Protein AF-A0A1Q5T4Q6-F1 (afdb_monomer_lite)

Radius of gyration: 16.24 Å; chains: 1; bounding box: 49×39×36 Å

Structure (mmCIF, N/CA/C/O backbone):
data_AF-A0A1Q5T4Q6-F1
#
_entry.id   AF-A0A1Q5T4Q6-F1
#
loop_
_atom_site.group_PDB
_atom_site.id
_atom_site.type_symbol
_atom_site.label_atom_id
_atom_site.label_alt_id
_atom_site.label_comp_id
_atom_site.label_asym_id
_atom_site.label_entity_id
_atom_site.label_seq_id
_atom_site.pdbx_PDB_ins_code
_atom_site.Cartn_x
_atom_site.Cartn_y
_atom_site.Cartn_z
_atom_site.occupancy
_atom_site.B_iso_or_equiv
_atom_site.auth_seq_id
_atom_site.auth_comp_id
_atom_site.auth_asym_id
_atom_site.auth_atom_id
_atom_site.pdbx_PDB_model_num
ATOM 1 N N . MET A 1 1 ? -2.192 -15.542 1.633 1.00 81.06 1 MET A N 1
ATOM 2 C CA . MET A 1 1 ? -1.669 -14.663 2.701 1.00 81.06 1 MET A CA 1
ATOM 3 C C . MET A 1 1 ? -2.466 -14.771 4.000 1.00 81.06 1 MET A C 1
ATOM 5 O O . MET A 1 1 ? -1.822 -14.948 5.018 1.00 81.06 1 MET A O 1
ATOM 9 N N . GLY A 1 2 ? -3.811 -14.760 3.998 1.00 81.00 2 GLY A N 1
ATOM 10 C CA . GLY A 1 2 ? -4.623 -14.821 5.236 1.00 81.00 2 GLY A CA 1
ATOM 11 C C . GLY A 1 2 ? -4.248 -15.931 6.233 1.00 81.00 2 GLY A C 1
ATOM 12 O O . GLY A 1 2 ? -3.962 -15.632 7.384 1.00 81.00 2 GLY A O 1
ATOM 13 N N . HIS A 1 3 ? -4.112 -17.184 5.782 1.00 87.56 3 HIS A N 1
ATOM 14 C CA . HIS A 1 3 ? -3.675 -18.288 6.657 1.00 87.56 3 HIS A CA 1
ATOM 15 C C . HIS A 1 3 ? -2.265 -18.115 7.244 1.00 87.56 3 HIS A C 1
ATOM 17 O O . HIS A 1 3 ? -1.972 -18.661 8.299 1.00 87.56 3 HIS A O 1
ATOM 23 N N . ILE A 1 4 ? -1.377 -17.372 6.571 1.00 90.12 4 ILE A N 1
ATOM 24 C CA . ILE A 1 4 ? -0.031 -17.099 7.096 1.00 90.12 4 ILE A CA 1
ATOM 25 C C . ILE A 1 4 ? -0.131 -16.118 8.264 1.00 90.12 4 ILE A C 1
ATOM 27 O O . ILE A 1 4 ? 0.548 -16.312 9.262 1.00 90.12 4 ILE A O 1
ATOM 31 N N . PHE A 1 5 ? -0.985 -15.095 8.166 1.00 93.69 5 PHE A N 1
ATOM 32 C CA . PHE A 1 5 ? -1.202 -14.150 9.264 1.00 93.69 5 PHE A CA 1
ATOM 33 C C . PHE A 1 5 ? -1.789 -14.858 10.484 1.00 93.69 5 PHE A C 1
ATOM 35 O O . PHE A 1 5 ? -1.249 -14.721 11.575 1.00 93.69 5 PHE A O 1
ATOM 42 N N . GLU A 1 6 ? -2.798 -15.704 10.275 1.00 91.44 6 GLU A N 1
ATOM 43 C CA . GLU A 1 6 ? -3.385 -16.541 11.326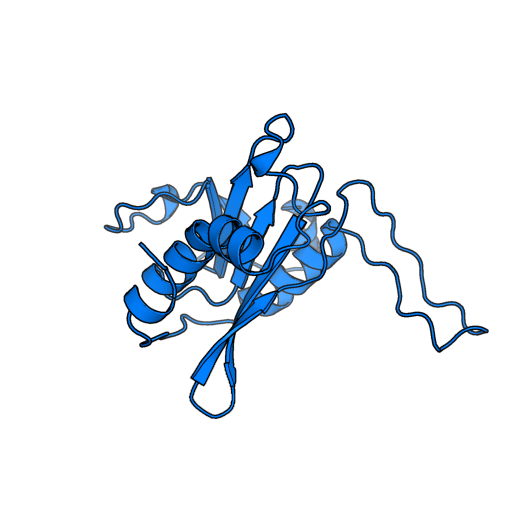 1.00 91.44 6 GLU A CA 1
ATOM 44 C C . GLU A 1 6 ? -2.338 -17.454 11.986 1.00 91.44 6 GLU A C 1
ATOM 46 O O . GLU A 1 6 ? -2.200 -17.456 13.206 1.00 91.44 6 GLU A O 1
ATOM 51 N N . ALA A 1 7 ? -1.526 -18.160 11.191 1.00 93.88 7 ALA A N 1
ATOM 52 C CA . ALA A 1 7 ? -0.466 -19.029 11.704 1.00 93.88 7 ALA A CA 1
ATOM 53 C C . ALA A 1 7 ? 0.653 -18.276 12.448 1.00 93.88 7 ALA A C 1
ATOM 55 O O . ALA A 1 7 ? 1.397 -18.885 13.213 1.00 93.88 7 ALA A O 1
ATOM 56 N N . GLN A 1 8 ? 0.809 -16.974 12.198 1.00 95.00 8 GLN A N 1
ATOM 57 C CA . GLN A 1 8 ? 1.762 -16.095 12.882 1.00 95.00 8 GLN A CA 1
ATOM 58 C C . GLN A 1 8 ? 1.097 -15.261 13.990 1.00 95.00 8 GLN A C 1
ATOM 60 O O . GLN A 1 8 ? 1.739 -14.372 14.544 1.00 95.00 8 GLN A O 1
ATOM 65 N N . SER A 1 9 ? -0.172 -15.534 14.318 1.00 95.44 9 SER A N 1
ATOM 66 C CA . SER A 1 9 ? -0.956 -14.788 15.311 1.00 95.44 9 SER A CA 1
ATOM 67 C C . SER A 1 9 ? -1.037 -13.279 15.031 1.00 95.44 9 SER A C 1
ATOM 69 O O . SER A 1 9 ? -1.112 -12.468 15.953 1.00 95.44 9 SER A O 1
ATOM 71 N N . ILE A 1 10 ? -1.026 -12.892 13.754 1.00 97.06 10 ILE A N 1
ATOM 72 C CA . ILE A 1 10 ? -1.216 -11.512 13.307 1.00 97.06 10 ILE A CA 1
ATOM 73 C C . ILE A 1 10 ? -2.708 -11.309 13.032 1.00 97.06 10 ILE A C 1
ATOM 75 O O . ILE A 1 10 ? -3.245 -11.864 12.073 1.00 97.06 10 ILE A O 1
ATOM 79 N N . ASP A 1 11 ? -3.374 -10.493 13.855 1.00 96.94 11 ASP A N 1
ATOM 80 C CA . ASP A 1 11 ? -4.793 -10.142 13.694 1.00 96.94 11 ASP A CA 1
ATOM 81 C C . ASP A 1 11 ? -5.001 -9.145 12.544 1.00 96.94 11 ASP A C 1
ATOM 83 O O . ASP A 1 11 ? -5.308 -7.971 12.748 1.00 96.94 11 ASP A O 1
ATOM 87 N N . LEU A 1 12 ? -4.788 -9.614 11.315 1.00 97.19 12 LEU A N 1
ATOM 88 C CA . LEU A 1 12 ? -5.063 -8.885 10.084 1.00 97.19 12 LEU A CA 1
ATOM 89 C C . LEU A 1 12 ? -5.690 -9.807 9.047 1.00 97.19 12 LEU A C 1
ATOM 91 O O . LEU A 1 12 ? -5.319 -10.970 8.892 1.00 97.19 12 LEU A O 1
ATOM 95 N N . ARG A 1 13 ? -6.611 -9.253 8.265 1.00 96.50 13 ARG A N 1
ATOM 96 C CA . ARG A 1 13 ? -7.237 -9.930 7.128 1.00 96.50 13 ARG A CA 1
ATOM 97 C C . ARG A 1 13 ? -7.402 -8.968 5.968 1.00 96.50 13 ARG A C 1
ATOM 99 O O . ARG A 1 13 ? -7.707 -7.794 6.173 1.00 96.50 13 ARG A O 1
ATOM 106 N N . PHE A 1 14 ? -7.241 -9.503 4.763 1.00 96.25 14 PHE A N 1
ATOM 107 C CA . PHE A 1 14 ? -7.619 -8.806 3.542 1.00 96.25 14 PHE A CA 1
ATOM 108 C C . PHE A 1 14 ? -9.141 -8.643 3.500 1.00 96.25 14 PHE A C 1
ATOM 110 O O . PHE A 1 14 ? -9.874 -9.567 3.863 1.00 96.25 14 PHE A O 1
ATOM 117 N N . ALA A 1 15 ? -9.611 -7.475 3.080 1.00 96.31 15 ALA A N 1
ATOM 118 C CA . ALA A 1 15 ? -11.026 -7.169 2.941 1.00 96.31 15 ALA A CA 1
ATOM 119 C C . ALA A 1 15 ? -11.260 -6.134 1.833 1.00 96.31 15 ALA A C 1
ATOM 121 O O . ALA A 1 15 ? -10.345 -5.407 1.448 1.00 96.31 15 ALA A O 1
ATOM 122 N N . ASP A 1 16 ? -12.504 -6.062 1.364 1.00 95.75 16 ASP A N 1
ATOM 123 C CA . ASP A 1 16 ? -13.009 -4.935 0.578 1.00 95.75 16 ASP A CA 1
ATOM 124 C C . ASP A 1 16 ? -13.150 -3.695 1.477 1.00 95.75 16 ASP A C 1
ATOM 126 O O . ASP A 1 16 ? -13.527 -3.811 2.651 1.00 95.75 16 ASP A O 1
ATOM 130 N N . PHE A 1 17 ? -12.864 -2.507 0.938 1.00 96.12 17 PHE A N 1
ATOM 131 C CA . PHE A 1 17 ? -12.940 -1.255 1.692 1.00 96.12 17 PHE A CA 1
ATOM 132 C C . PHE A 1 17 ? -14.335 -0.980 2.278 1.00 96.12 17 PHE A C 1
ATOM 134 O O . PHE A 1 17 ? -14.453 -0.478 3.400 1.00 96.12 17 PHE A O 1
ATOM 141 N N . LYS A 1 18 ? -15.410 -1.373 1.583 1.00 93.25 18 LYS A N 1
ATOM 142 C CA . LYS A 1 18 ? -16.801 -1.154 2.018 1.00 93.25 18 LYS A CA 1
ATOM 143 C C . LYS A 1 18 ? -17.127 -1.870 3.326 1.00 93.25 18 LYS A C 1
ATOM 145 O O . LYS A 1 18 ? -18.035 -1.449 4.040 1.00 93.25 18 LYS A O 1
ATOM 150 N N . CYS A 1 19 ? -16.353 -2.889 3.702 1.00 93.12 19 CYS A N 1
ATOM 151 C CA . CYS A 1 19 ? -16.479 -3.562 4.994 1.00 93.12 19 CYS A CA 1
ATOM 152 C C . CYS A 1 19 ? -16.156 -2.659 6.198 1.00 93.12 19 CYS A C 1
ATOM 154 O O . CYS A 1 19 ? -16.440 -3.061 7.327 1.00 93.12 19 CYS A O 1
ATOM 156 N N . LEU A 1 20 ? -15.544 -1.485 5.993 1.00 93.25 20 LEU A N 1
ATOM 157 C CA . LEU A 1 20 ? -15.267 -0.529 7.068 1.00 93.25 20 LEU A CA 1
ATOM 158 C C . LEU A 1 20 ? -16.476 0.341 7.433 1.00 93.25 20 LEU A C 1
ATOM 160 O O . LEU A 1 20 ? -16.492 0.888 8.530 1.00 93.25 20 LEU A O 1
ATOM 164 N N . GLY A 1 21 ? -17.470 0.486 6.547 1.00 90.44 21 GLY A N 1
ATOM 165 C CA . GLY A 1 21 ? -18.586 1.420 6.759 1.00 90.44 21 GLY A CA 1
A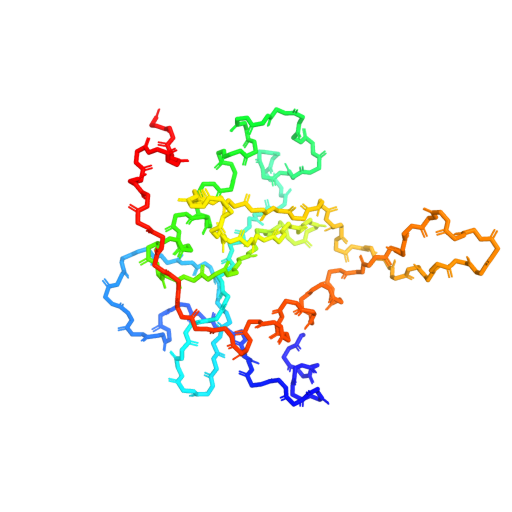TOM 166 C C . GLY A 1 21 ? -18.150 2.892 6.817 1.00 90.44 21 GLY A C 1
ATOM 167 O O . GLY A 1 21 ? -18.824 3.711 7.437 1.00 90.44 21 GLY A O 1
ATOM 168 N N . SER A 1 22 ? -17.002 3.220 6.214 1.00 91.50 22 SER A N 1
ATOM 169 C CA . SER A 1 22 ? -16.453 4.577 6.188 1.00 91.50 22 SER A CA 1
ATOM 170 C C . SER A 1 22 ? -17.313 5.510 5.321 1.00 91.50 22 SER A C 1
ATOM 172 O O . SER A 1 22 ? -17.755 5.088 4.252 1.00 91.50 22 SER A O 1
ATOM 174 N N . PRO A 1 23 ? -17.516 6.784 5.718 1.00 90.94 23 PRO A N 1
ATOM 175 C CA . PRO A 1 23 ? -18.166 7.791 4.876 1.00 90.94 23 PRO A CA 1
ATOM 176 C C . PRO A 1 23 ? -17.249 8.330 3.761 1.00 90.94 23 PRO A C 1
ATOM 178 O O . PRO A 1 23 ? -17.681 9.157 2.959 1.00 90.94 23 PRO A O 1
ATOM 181 N N . TYR A 1 24 ? -15.979 7.912 3.724 1.00 93.12 24 TYR A N 1
ATOM 182 C CA . TYR A 1 24 ? -15.039 8.283 2.670 1.00 93.12 24 TYR A CA 1
ATOM 183 C C . TYR A 1 24 ? -15.508 7.761 1.305 1.00 93.12 24 TYR A C 1
ATOM 185 O O . TYR A 1 24 ? -15.906 6.605 1.177 1.00 93.12 24 TYR A O 1
ATOM 193 N N . THR A 1 25 ? -15.456 8.616 0.284 1.00 91.50 25 THR A N 1
ATOM 194 C CA . THR A 1 25 ? -15.999 8.323 -1.051 1.00 91.50 25 THR A CA 1
ATOM 195 C C . THR A 1 25 ? -15.025 7.591 -1.969 1.00 91.50 25 THR A C 1
ATOM 197 O O . THR A 1 25 ? -15.463 6.952 -2.924 1.00 91.50 25 THR A O 1
ATOM 200 N N . GLY A 1 26 ? -13.718 7.677 -1.704 1.00 91.62 26 GLY A N 1
ATOM 201 C CA . GLY A 1 26 ? -12.726 6.881 -2.420 1.00 91.62 26 GLY A CA 1
ATOM 202 C C . GLY A 1 26 ? -12.829 5.408 -2.030 1.00 91.62 26 GLY A C 1
ATOM 203 O O . GLY A 1 26 ? -13.176 5.081 -0.896 1.00 91.62 26 GLY A O 1
ATOM 204 N N . VAL A 1 27 ? -12.528 4.516 -2.971 1.0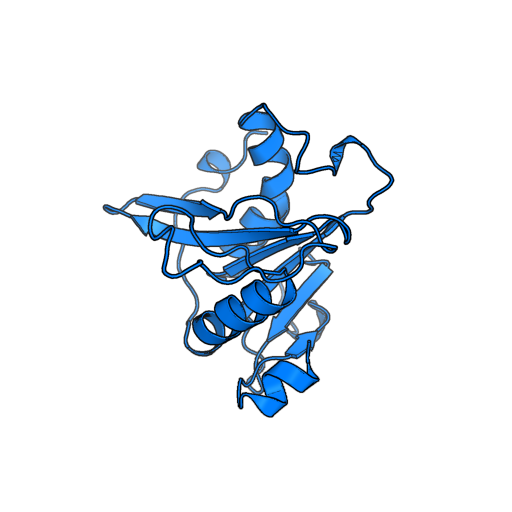0 94.12 27 VAL A N 1
ATOM 205 C CA . VAL A 1 27 ? -12.638 3.068 -2.768 1.00 94.12 27 VAL A CA 1
ATOM 206 C C . VAL A 1 27 ? -11.305 2.428 -3.144 1.00 94.12 27 VAL A C 1
ATOM 208 O O . VAL A 1 27 ? -11.113 2.117 -4.314 1.00 94.12 27 VAL A O 1
ATOM 211 N N . PRO A 1 28 ? -10.382 2.255 -2.181 1.00 96.69 28 PRO A N 1
ATOM 212 C CA . PRO A 1 28 ? -9.223 1.399 -2.383 1.00 96.69 28 PRO A CA 1
ATOM 213 C C . PRO A 1 28 ? -9.649 -0.005 -2.812 1.00 96.69 28 PRO A C 1
ATOM 215 O O . PRO A 1 28 ? -10.614 -0.545 -2.259 1.00 96.69 28 PRO A O 1
ATOM 218 N N . ASP A 1 29 ? -8.902 -0.611 -3.734 1.00 97.31 29 ASP A N 1
ATOM 219 C CA . ASP A 1 29 ? -9.210 -1.953 -4.244 1.00 97.31 29 ASP A CA 1
ATOM 220 C C . ASP A 1 29 ? -9.158 -3.018 -3.148 1.00 97.31 29 ASP A C 1
ATOM 222 O O . ASP A 1 29 ? -9.923 -3.985 -3.148 1.00 97.31 29 ASP A O 1
ATOM 226 N N . VAL A 1 30 ? -8.241 -2.853 -2.194 1.00 97.19 30 VAL A N 1
ATOM 227 C CA . VAL A 1 30 ? -8.059 -3.797 -1.100 1.00 97.19 30 VAL A CA 1
ATOM 228 C C . VAL A 1 30 ? -7.568 -3.100 0.159 1.00 97.19 30 VAL A C 1
ATOM 230 O O . VAL A 1 30 ? -6.838 -2.114 0.121 1.00 97.19 30 VAL A O 1
ATOM 233 N N . ILE A 1 31 ? -7.948 -3.637 1.311 1.00 97.94 31 ILE A N 1
ATOM 234 C CA . ILE A 1 31 ? -7.426 -3.205 2.605 1.00 97.94 31 ILE A CA 1
ATOM 235 C C . ILE A 1 31 ? -6.991 -4.397 3.446 1.00 97.94 31 ILE A C 1
ATOM 237 O O . ILE A 1 31 ? -7.493 -5.510 3.278 1.00 97.94 31 ILE A O 1
ATOM 241 N N . LEU A 1 32 ? -6.107 -4.151 4.412 1.00 97.88 32 LEU A N 1
ATOM 242 C CA . LEU A 1 32 ? -5.969 -5.011 5.583 1.00 97.88 32 LEU A CA 1
ATOM 243 C C . LEU A 1 32 ? -6.614 -4.319 6.775 1.00 97.88 32 LEU A C 1
ATOM 245 O O . LEU A 1 32 ? -6.325 -3.156 7.065 1.00 97.88 32 LEU A O 1
ATOM 249 N N . LYS A 1 33 ? -7.453 -5.064 7.490 1.00 97.25 33 LYS A N 1
ATOM 250 C CA . LYS A 1 33 ? -8.072 -4.619 8.739 1.00 97.25 33 LYS A CA 1
ATOM 251 C C . LYS A 1 33 ? -7.947 -5.672 9.827 1.00 97.25 33 LYS A C 1
ATOM 253 O O . LYS A 1 33 ? -7.828 -6.858 9.517 1.00 97.25 33 LYS A O 1
ATOM 258 N N . ASN A 1 34 ? -8.029 -5.250 11.082 1.00 96.69 34 ASN A N 1
ATOM 259 C CA . ASN A 1 34 ? -8.034 -6.168 12.222 1.00 96.69 34 ASN A CA 1
ATOM 260 C C . ASN A 1 34 ? -9.455 -6.634 12.603 1.00 96.69 34 ASN A C 1
ATOM 262 O O . ASN A 1 34 ? -10.461 -6.337 11.929 1.00 96.69 34 ASN A O 1
ATOM 266 N N . SER A 1 35 ? -9.549 -7.422 13.674 1.00 95.50 35 SER A N 1
ATOM 267 C CA . SER A 1 35 ? -10.819 -7.886 14.243 1.00 95.50 35 SER A CA 1
ATOM 268 C C . SER A 1 35 ? -11.720 -6.732 14.705 1.00 95.50 35 SER A C 1
ATOM 270 O O . SER A 1 35 ? -12.924 -6.786 14.452 1.00 95.50 35 SER A O 1
ATOM 272 N N . ASN A 1 36 ? -11.129 -5.652 15.226 1.00 95.38 36 ASN A N 1
ATOM 273 C CA . ASN A 1 36 ? -11.799 -4.425 15.684 1.00 95.38 36 ASN A CA 1
ATOM 274 C C . ASN A 1 36 ? -12.291 -3.503 14.553 1.00 95.38 36 ASN A C 1
ATOM 276 O O . ASN A 1 36 ? -12.768 -2.404 14.821 1.00 95.38 36 ASN A O 1
ATOM 280 N N . ASN A 1 37 ? -12.204 -3.941 13.293 1.00 95.50 37 ASN A N 1
ATOM 281 C CA . ASN A 1 37 ? -12.575 -3.154 12.114 1.00 95.50 37 ASN A CA 1
ATOM 282 C C . ASN A 1 37 ? -11.705 -1.902 11.893 1.00 95.50 37 ASN A C 1
ATOM 284 O O . ASN A 1 37 ? -12.116 -0.986 11.187 1.00 95.50 37 ASN A O 1
ATOM 288 N N . GLU A 1 38 ? -10.496 -1.866 12.451 1.00 96.31 38 GLU A N 1
ATOM 289 C CA . GLU A 1 38 ? -9.538 -0.793 12.198 1.00 96.31 38 GLU A CA 1
ATOM 290 C C . GLU A 1 38 ? -8.784 -1.057 10.895 1.00 96.31 38 GLU A C 1
ATOM 292 O O . GLU A 1 38 ? -8.279 -2.161 10.671 1.00 96.31 38 GLU A O 1
ATOM 297 N N . LEU A 1 39 ? -8.672 -0.028 10.055 1.00 97.69 39 LEU A N 1
ATOM 298 C CA . LEU A 1 39 ? -7.838 -0.037 8.857 1.00 97.69 39 LEU A CA 1
ATOM 299 C C . LEU A 1 39 ? -6.353 -0.011 9.237 1.00 97.69 39 LEU A C 1
ATOM 301 O O . LEU A 1 39 ? -5.937 0.820 10.043 1.00 97.69 39 LEU A O 1
ATOM 305 N N . LYS A 1 40 ? -5.551 -0.892 8.631 1.00 98.00 40 LYS A N 1
ATOM 306 C CA . LYS A 1 40 ? -4.118 -1.035 8.939 1.00 98.00 40 LYS A CA 1
ATOM 307 C C . LYS A 1 40 ? -3.206 -0.925 7.720 1.00 98.00 40 LYS A C 1
ATOM 309 O O . LYS A 1 40 ? -2.088 -0.442 7.863 1.00 98.00 40 LYS A O 1
ATOM 314 N N . VAL A 1 41 ? -3.670 -1.349 6.543 1.00 98.44 41 VAL A N 1
ATOM 315 C CA . VAL A 1 41 ? -2.939 -1.203 5.272 1.00 98.44 41 VAL A CA 1
ATOM 316 C C . VAL A 1 41 ? -3.929 -0.933 4.144 1.00 98.44 41 VAL A C 1
ATOM 318 O O . VAL A 1 41 ? -5.011 -1.523 4.128 1.00 98.44 41 VAL A O 1
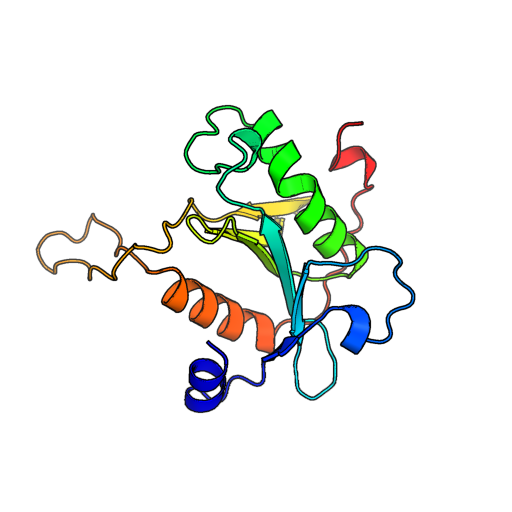ATOM 321 N N . ILE A 1 42 ? -3.538 -0.093 3.191 1.00 98.19 42 ILE A N 1
ATOM 322 C CA . ILE A 1 42 ? -4.267 0.168 1.944 1.00 98.19 42 ILE A CA 1
ATOM 323 C C . ILE A 1 42 ? -3.558 -0.508 0.770 1.00 98.19 42 ILE A C 1
ATOM 325 O O . ILE A 1 42 ? -2.334 -0.529 0.714 1.00 98.19 42 ILE A O 1
ATOM 329 N N . GLY A 1 43 ? -4.305 -1.049 -0.181 1.00 97.88 43 GLY A N 1
ATOM 330 C CA . GLY A 1 43 ? -3.752 -1.571 -1.421 1.00 97.88 43 GLY A CA 1
ATOM 331 C C . GLY A 1 43 ? -4.517 -1.076 -2.634 1.00 97.88 43 GLY A C 1
ATOM 332 O O . GLY A 1 43 ? -5.747 -1.036 -2.629 1.00 97.88 43 GLY A O 1
ATOM 333 N N . GLU A 1 44 ? -3.758 -0.744 -3.667 1.00 97.94 44 GLU A N 1
ATOM 334 C CA . GLU A 1 44 ? -4.253 -0.442 -5.005 1.00 97.94 44 GLU A CA 1
ATOM 335 C C . GLU A 1 44 ? -3.767 -1.533 -5.963 1.00 97.94 44 GLU A C 1
ATOM 337 O O . GLU A 1 44 ? -2.602 -1.948 -5.918 1.00 97.94 44 GLU A O 1
ATOM 342 N N . LEU A 1 45 ? -4.663 -2.013 -6.819 1.00 96.75 45 LEU A N 1
ATOM 343 C CA . LEU A 1 45 ? -4.399 -3.066 -7.783 1.00 96.75 45 LEU A CA 1
ATOM 344 C C . LEU A 1 45 ? -4.555 -2.518 -9.197 1.00 96.75 45 LEU A C 1
ATOM 346 O O . LEU A 1 45 ? -5.593 -2.003 -9.600 1.00 96.75 45 LEU A O 1
ATOM 350 N N . LYS A 1 46 ? -3.514 -2.696 -9.996 1.00 94.88 46 LYS A N 1
ATOM 351 C CA . LYS A 1 46 ? -3.503 -2.339 -11.408 1.00 94.88 46 LYS A CA 1
ATOM 352 C C . LYS A 1 46 ? -3.457 -3.591 -12.264 1.00 94.88 46 LYS A C 1
ATOM 354 O O . LYS A 1 46 ? -3.008 -4.656 -11.849 1.00 94.88 46 LYS A O 1
ATOM 359 N N . VAL A 1 47 ? -3.974 -3.468 -13.479 1.00 92.69 47 VAL A N 1
ATOM 360 C CA . VAL A 1 47 ? -3.943 -4.565 -14.448 1.00 92.69 47 VAL A CA 1
ATOM 361 C C . VAL A 1 47 ? -2.584 -4.609 -15.155 1.00 92.69 47 VAL A C 1
ATOM 363 O O . VAL A 1 47 ? -2.086 -3.543 -15.520 1.00 92.69 47 VAL A O 1
ATOM 366 N N . PRO A 1 48 ? -2.002 -5.799 -15.393 1.00 88.44 48 PRO A N 1
ATOM 367 C CA . PRO A 1 48 ? -0.641 -5.926 -15.927 1.00 88.44 48 PRO A CA 1
ATOM 368 C C . PRO A 1 48 ? -0.521 -5.662 -17.436 1.00 88.44 48 PRO A C 1
ATOM 370 O O . PRO A 1 48 ? 0.572 -5.435 -17.938 1.00 88.44 48 PRO A O 1
ATOM 373 N N . TRP A 1 49 ? -1.626 -5.692 -18.189 1.00 90.62 49 TRP A N 1
ATOM 374 C CA . TRP A 1 49 ? -1.616 -5.522 -19.652 1.00 90.62 49 TRP A CA 1
ATOM 375 C C . TRP A 1 49 ? -1.665 -4.058 -20.121 1.00 90.62 49 TRP A C 1
ATOM 377 O O . TRP A 1 49 ? -1.781 -3.808 -21.319 1.00 90.62 49 TRP A O 1
ATOM 387 N N . ILE A 1 50 ? -1.635 -3.095 -19.197 1.00 90.00 50 ILE A N 1
ATOM 388 C CA . ILE A 1 50 ? -1.519 -1.666 -19.508 1.00 90.00 50 ILE A CA 1
ATOM 389 C C . ILE A 1 50 ? -0.079 -1.257 -19.214 1.00 90.00 50 ILE A C 1
ATOM 391 O O . ILE A 1 50 ? 0.370 -1.360 -18.077 1.00 90.00 50 ILE A O 1
ATOM 395 N N . GLU A 1 51 ? 0.627 -0.789 -20.240 1.00 86.38 51 GLU A N 1
ATOM 396 C CA . GLU A 1 51 ? 2.048 -0.429 -20.158 1.00 86.38 51 GLU A CA 1
ATOM 397 C C . GLU A 1 51 ? 2.315 0.635 -19.089 1.00 86.38 51 GLU A C 1
ATOM 399 O O . GLU A 1 51 ? 3.231 0.483 -18.294 1.00 86.38 51 GLU A O 1
ATOM 404 N N . GLN A 1 52 ? 1.439 1.637 -18.980 1.00 87.31 52 GLN A N 1
ATOM 405 C CA . GLN A 1 52 ? 1.540 2.708 -17.985 1.00 87.31 52 GLN A CA 1
ATOM 406 C C . GLN A 1 52 ? 1.427 2.214 -16.539 1.00 87.31 52 GLN A C 1
ATOM 408 O O . GLN A 1 52 ? 1.663 2.985 -15.624 1.00 87.31 52 GLN A O 1
ATOM 413 N N . HIS A 1 53 ? 1.011 0.968 -16.295 1.00 88.94 53 HIS A N 1
ATOM 414 C CA . HIS A 1 53 ? 0.956 0.419 -14.942 1.00 88.94 53 HIS A CA 1
ATOM 415 C C . HIS A 1 53 ? 2.247 -0.285 -14.520 1.00 88.94 53 HIS A C 1
ATOM 417 O O . HIS A 1 53 ? 2.371 -0.627 -13.344 1.00 88.94 53 HIS A O 1
ATOM 423 N N . LYS A 1 54 ? 3.177 -0.552 -15.445 1.00 87.00 54 LYS A N 1
ATOM 424 C CA . LYS A 1 54 ? 4.429 -1.243 -15.127 1.00 87.00 54 LYS A CA 1
ATOM 425 C C . LYS A 1 54 ? 5.290 -0.352 -14.244 1.00 87.00 54 LYS A C 1
ATOM 427 O O . LYS A 1 54 ? 5.521 0.802 -14.567 1.00 87.00 54 LYS A O 1
ATOM 432 N N . LEU A 1 55 ? 5.749 -0.895 -13.124 1.00 86.62 55 LEU A N 1
ATOM 433 C CA . LEU A 1 55 ? 6.532 -0.181 -12.121 1.00 86.62 55 LEU A CA 1
ATOM 434 C C . LEU A 1 55 ? 8.030 -0.267 -12.410 1.00 86.62 55 LEU A C 1
ATOM 436 O O . LEU A 1 55 ? 8.764 0.659 -12.084 1.00 86.62 55 LEU A O 1
ATOM 440 N N . ALA A 1 56 ? 8.498 -1.386 -12.971 1.00 81.94 56 ALA A N 1
ATOM 441 C CA . ALA A 1 56 ? 9.925 -1.596 -13.226 1.00 81.94 56 ALA A CA 1
ATOM 442 C C . ALA A 1 56 ? 10.478 -0.771 -14.399 1.00 81.94 56 ALA A C 1
ATOM 444 O O . ALA A 1 56 ? 11.691 -0.601 -14.478 1.00 81.94 56 ALA A O 1
ATOM 445 N N . ASP A 1 57 ? 9.604 -0.272 -15.273 1.00 78.38 57 ASP A N 1
ATOM 446 C CA . ASP A 1 57 ? 9.972 0.486 -16.475 1.00 78.38 57 ASP A CA 1
ATOM 447 C C . ASP A 1 57 ? 9.956 2.013 -16.241 1.00 78.38 57 ASP A C 1
ATOM 449 O O . ASP A 1 57 ? 10.172 2.787 -17.172 1.00 78.38 57 ASP A O 1
ATOM 453 N N . VAL A 1 58 ? 9.693 2.456 -15.006 1.00 81.00 58 VAL A N 1
ATOM 454 C CA . VAL A 1 58 ? 9.577 3.875 -14.651 1.00 81.00 58 VAL A CA 1
ATOM 455 C C . VAL A 1 58 ? 10.940 4.425 -14.246 1.00 81.00 58 VAL A C 1
ATOM 457 O O . VAL A 1 58 ? 11.382 4.260 -13.108 1.00 81.00 58 VAL A O 1
ATOM 460 N N . ASP A 1 59 ? 11.596 5.099 -15.186 1.00 79.69 59 ASP A N 1
ATOM 461 C CA . ASP A 1 59 ? 12.865 5.800 -14.949 1.00 79.69 59 ASP A CA 1
ATOM 462 C C . ASP A 1 59 ? 12.660 7.259 -14.492 1.00 79.69 59 ASP A C 1
ATOM 464 O O . ASP A 1 59 ? 13.580 7.880 -13.953 1.00 79.69 59 ASP A O 1
ATOM 468 N N . ASP A 1 60 ? 11.461 7.810 -14.705 1.00 86.31 60 ASP A N 1
ATOM 469 C CA . ASP A 1 60 ? 11.107 9.190 -14.381 1.00 86.31 60 ASP A CA 1
ATOM 470 C C . ASP A 1 60 ? 10.389 9.299 -13.025 1.00 86.31 60 ASP A C 1
ATOM 472 O O . ASP A 1 60 ? 9.425 8.589 -12.730 1.00 86.31 60 ASP A O 1
ATOM 476 N N . GLU A 1 61 ? 10.861 10.209 -12.173 1.00 85.25 61 GLU A N 1
ATOM 477 C CA . GLU A 1 61 ? 10.324 10.366 -10.819 1.00 85.25 61 GLU A CA 1
ATOM 478 C C . GLU A 1 61 ? 8.889 10.914 -10.821 1.00 85.25 61 GLU A C 1
ATOM 480 O O . GLU A 1 61 ? 8.096 10.556 -9.947 1.00 85.25 61 GLU A O 1
ATOM 485 N N . ASP A 1 62 ? 8.526 11.752 -11.794 1.00 86.62 62 ASP A N 1
ATOM 486 C CA . ASP A 1 62 ? 7.187 12.331 -11.871 1.00 86.62 62 ASP A CA 1
ATOM 487 C C . ASP A 1 62 ? 6.171 11.304 -12.387 1.00 86.62 62 ASP A C 1
ATOM 489 O O . ASP A 1 62 ? 5.054 11.234 -11.867 1.00 86.62 62 ASP A O 1
ATOM 493 N N . GLU A 1 63 ? 6.565 10.429 -13.313 1.00 88.00 63 GLU A N 1
ATOM 494 C CA . GLU A 1 63 ? 5.766 9.261 -13.704 1.00 88.00 63 GLU A CA 1
ATOM 495 C C . GLU A 1 63 ? 5.537 8.311 -12.514 1.00 88.00 63 GLU A C 1
ATOM 497 O O . GLU A 1 63 ? 4.404 7.883 -12.260 1.00 88.00 63 GLU A O 1
ATOM 502 N N . LEU A 1 64 ? 6.571 8.057 -11.699 1.00 89.06 64 LEU A N 1
ATOM 503 C CA . LEU A 1 64 ? 6.418 7.261 -10.477 1.00 89.06 64 LEU A CA 1
ATOM 504 C C . LEU A 1 64 ? 5.464 7.942 -9.489 1.00 89.06 64 LEU A C 1
ATOM 506 O O . LEU A 1 64 ? 4.584 7.288 -8.923 1.00 89.06 64 LEU A O 1
ATOM 510 N N . ARG A 1 65 ? 5.593 9.259 -9.292 1.00 88.81 65 ARG A N 1
ATOM 511 C CA . ARG A 1 65 ? 4.676 10.034 -8.443 1.00 88.81 65 ARG A CA 1
ATOM 512 C C . ARG A 1 65 ? 3.236 9.912 -8.922 1.00 88.81 65 ARG A C 1
ATOM 514 O O . ARG A 1 65 ? 2.355 9.696 -8.092 1.00 88.81 65 ARG A O 1
ATOM 521 N N . GLN A 1 66 ? 2.988 9.996 -10.227 1.00 89.56 66 GLN A N 1
ATOM 522 C CA . GLN A 1 66 ? 1.648 9.839 -10.797 1.00 89.56 66 GLN A CA 1
ATOM 523 C C . GLN A 1 66 ? 1.075 8.442 -10.535 1.00 89.56 66 GLN A C 1
ATOM 525 O O . GLN A 1 66 ? -0.084 8.318 -10.133 1.00 89.56 66 GLN A O 1
ATOM 530 N N . LEU A 1 67 ? 1.887 7.392 -10.674 1.00 91.62 67 LEU A N 1
ATOM 531 C CA . LEU A 1 67 ? 1.462 6.019 -10.390 1.00 91.62 67 LEU A CA 1
ATOM 532 C C . LEU A 1 67 ? 1.121 5.797 -8.916 1.00 91.62 67 LEU A C 1
ATOM 534 O O . LEU A 1 67 ? 0.140 5.123 -8.588 1.00 91.62 67 LEU A O 1
ATOM 538 N N . LEU A 1 68 ? 1.913 6.382 -8.019 1.00 93.75 68 LEU A N 1
ATOM 539 C CA . LEU A 1 68 ? 1.728 6.259 -6.575 1.00 93.75 68 LEU A CA 1
ATOM 540 C C . LEU A 1 68 ? 0.698 7.246 -6.005 1.00 93.75 68 LEU A C 1
ATOM 542 O O . LEU A 1 68 ? 0.261 7.075 -4.865 1.00 93.75 68 LEU A O 1
ATOM 546 N N . ALA A 1 69 ? 0.272 8.249 -6.776 1.00 92.88 69 ALA A N 1
ATOM 547 C CA . ALA A 1 69 ? -0.606 9.319 -6.308 1.00 92.88 69 ALA A CA 1
ATOM 548 C C . ALA A 1 69 ? -1.902 8.779 -5.694 1.00 92.88 69 ALA A C 1
ATOM 550 O O . ALA A 1 69 ? -2.312 9.187 -4.607 1.00 92.88 69 ALA A O 1
ATOM 551 N N . GLN A 1 70 ? -2.539 7.815 -6.358 1.00 94.19 70 GLN A N 1
ATOM 552 C CA . GLN A 1 70 ? -3.804 7.255 -5.896 1.00 94.19 70 GLN A CA 1
ATOM 553 C C . GLN A 1 70 ? -3.691 6.522 -4.543 1.00 94.19 70 GLN A C 1
ATOM 555 O O . GLN A 1 70 ? -4.406 6.919 -3.614 1.00 94.19 70 GLN A O 1
ATOM 560 N N . PRO A 1 71 ? -2.813 5.509 -4.358 1.00 96.19 71 PRO A N 1
ATOM 561 C CA . PRO A 1 71 ? -2.670 4.856 -3.059 1.00 96.19 71 PRO A CA 1
ATOM 562 C C . PRO A 1 71 ? -2.192 5.821 -1.966 1.00 96.19 71 PRO A C 1
ATOM 564 O O . PRO A 1 71 ? -2.690 5.741 -0.843 1.00 96.19 71 PRO A O 1
ATOM 567 N N . ILE A 1 72 ? -1.314 6.782 -2.276 1.00 95.38 72 ILE A N 1
ATOM 568 C CA . ILE A 1 72 ? -0.864 7.791 -1.303 1.00 95.38 72 ILE A CA 1
ATOM 569 C C . ILE A 1 72 ? -2.020 8.709 -0.874 1.00 95.38 72 ILE A C 1
ATOM 571 O O . ILE A 1 72 ? -2.189 8.978 0.316 1.00 95.38 72 ILE A O 1
ATOM 575 N N . ASN A 1 73 ? -2.876 9.142 -1.804 1.00 94.69 73 ASN A N 1
ATOM 576 C CA . ASN A 1 73 ? -4.057 9.946 -1.484 1.00 94.69 73 ASN A CA 1
ATOM 577 C C . ASN A 1 73 ? -5.031 9.187 -0.572 1.00 94.69 73 ASN A C 1
ATOM 579 O O . ASN A 1 73 ? -5.613 9.780 0.343 1.00 94.69 73 ASN A O 1
ATOM 583 N N . TYR A 1 74 ? -5.196 7.878 -0.778 1.00 96.38 74 TYR A N 1
ATOM 584 C CA . TYR A 1 74 ? -5.975 7.034 0.127 1.00 96.38 74 TYR A CA 1
ATOM 585 C C . TYR A 1 74 ? -5.321 6.916 1.506 1.00 96.38 74 TYR A C 1
ATOM 587 O O . TYR A 1 74 ? -6.012 7.106 2.508 1.00 96.38 74 TYR A O 1
ATOM 595 N N . MET A 1 75 ? -4.009 6.669 1.572 1.00 96.69 75 MET A N 1
ATOM 596 C CA . MET A 1 75 ? -3.240 6.612 2.824 1.00 96.69 75 MET A CA 1
ATOM 597 C C . MET A 1 75 ? -3.403 7.886 3.647 1.00 96.69 75 MET A C 1
ATOM 599 O O . MET A 1 75 ? -3.808 7.817 4.809 1.00 96.69 75 MET A O 1
ATOM 603 N N . GLN A 1 76 ? -3.229 9.045 3.017 1.00 95.00 76 GLN A N 1
ATOM 604 C CA . GLN A 1 76 ? -3.407 10.330 3.673 1.00 95.00 76 GLN A CA 1
ATOM 605 C C . GLN A 1 76 ? -4.861 10.555 4.112 1.00 95.00 76 GLN A C 1
ATOM 607 O O . GLN A 1 76 ? -5.113 10.898 5.263 1.00 95.00 76 GLN A O 1
ATOM 612 N N . SER A 1 77 ? -5.834 10.330 3.222 1.00 94.56 77 SER A N 1
ATOM 613 C CA . SER A 1 77 ? -7.254 10.605 3.508 1.00 94.56 77 SER A CA 1
ATOM 614 C C . SER A 1 77 ? -7.836 9.709 4.605 1.00 94.56 77 SER A C 1
ATOM 616 O O . SER A 1 77 ? -8.791 10.097 5.275 1.00 94.56 77 SER A O 1
ATOM 618 N N . LEU A 1 78 ? -7.290 8.503 4.766 1.00 95.44 78 LEU A N 1
ATOM 619 C CA . LEU A 1 78 ? -7.748 7.503 5.730 1.00 95.44 78 LEU A CA 1
ATOM 620 C C . LEU A 1 78 ? -6.801 7.359 6.930 1.00 95.44 78 LEU A C 1
ATOM 622 O O . LEU A 1 78 ? -6.973 6.436 7.728 1.00 95.44 78 LEU A O 1
ATOM 626 N N . ASN A 1 79 ? -5.822 8.261 7.076 1.00 95.94 79 ASN A N 1
ATOM 627 C CA . ASN A 1 79 ? -4.827 8.255 8.150 1.00 95.94 79 ASN A CA 1
ATOM 628 C C . ASN A 1 79 ? -4.087 6.908 8.281 1.00 95.94 79 ASN A C 1
ATOM 630 O O . ASN A 1 79 ? -3.803 6.449 9.389 1.00 95.94 79 ASN A O 1
ATOM 634 N N . CYS A 1 80 ? -3.802 6.239 7.163 1.00 97.06 80 CYS A N 1
ATOM 635 C CA . CYS A 1 80 ? -3.189 4.916 7.134 1.00 97.06 80 CYS A CA 1
ATOM 636 C C . CYS A 1 80 ? -1.686 5.016 6.852 1.00 97.06 80 CYS A C 1
ATOM 638 O O . CYS A 1 80 ? -1.276 5.565 5.836 1.00 97.06 80 CYS A O 1
ATOM 640 N N . MET A 1 81 ? -0.854 4.465 7.742 1.00 98.00 81 MET A N 1
ATOM 641 C CA . MET A 1 81 ? 0.606 4.575 7.621 1.00 98.00 81 MET A CA 1
ATOM 642 C C . MET A 1 81 ? 1.174 3.768 6.453 1.00 98.00 81 MET A C 1
ATOM 644 O O . MET A 1 81 ? 2.149 4.193 5.837 1.00 98.00 81 MET A O 1
ATOM 648 N N . TYR A 1 82 ? 0.597 2.602 6.174 1.00 98.62 82 TYR A N 1
ATOM 649 C CA . TYR A 1 82 ? 1.157 1.633 5.243 1.00 98.62 82 TYR A CA 1
ATOM 650 C C . TYR A 1 82 ? 0.252 1.449 4.035 1.00 98.62 82 TYR A C 1
ATOM 652 O O . TYR A 1 82 ? -0.973 1.373 4.161 1.00 98.62 82 TYR A O 1
ATOM 660 N N . GLY A 1 83 ? 0.872 1.290 2.874 1.00 98.31 83 GLY A N 1
ATOM 661 C CA . GLY A 1 83 ? 0.159 0.947 1.659 1.00 98.31 83 GLY A CA 1
ATOM 662 C C . GLY A 1 83 ? 0.975 0.083 0.713 1.00 98.31 83 GLY A C 1
ATOM 663 O O . GLY A 1 83 ? 2.132 -0.243 0.981 1.00 98.31 83 GLY A O 1
ATOM 664 N N . PHE A 1 84 ? 0.366 -0.300 -0.400 1.00 98.44 84 PHE A N 1
ATOM 665 C CA . PHE A 1 84 ? 1.063 -0.909 -1.522 1.00 98.44 84 PHE A CA 1
ATOM 666 C C . PHE A 1 84 ? 0.328 -0.637 -2.834 1.00 98.44 84 PHE A C 1
ATOM 668 O O . PHE A 1 84 ? -0.883 -0.415 -2.852 1.00 98.44 84 PHE A O 1
ATOM 675 N N . LEU A 1 85 ? 1.073 -0.709 -3.928 1.00 97.94 85 LEU A N 1
ATOM 676 C CA . LEU A 1 85 ? 0.552 -0.757 -5.287 1.00 97.94 85 LEU A CA 1
ATOM 677 C C . LEU A 1 85 ? 1.039 -2.060 -5.919 1.00 97.94 85 LEU A C 1
ATOM 679 O O . LEU A 1 85 ? 2.212 -2.416 -5.779 1.00 97.94 85 LEU A O 1
ATOM 683 N N . SER A 1 86 ? 0.142 -2.797 -6.570 1.00 97.06 86 SER A N 1
ATOM 684 C CA . SER A 1 86 ? 0.492 -4.057 -7.220 1.00 97.06 86 SER A CA 1
ATOM 685 C C . SER A 1 86 ? -0.137 -4.182 -8.597 1.00 97.06 86 SER A C 1
ATOM 687 O O . SER A 1 86 ? -1.321 -3.915 -8.764 1.00 97.06 86 SER A O 1
ATOM 689 N N . THR A 1 87 ? 0.632 -4.665 -9.566 1.00 95.56 87 THR A N 1
ATOM 690 C CA . THR A 1 87 ? 0.143 -5.063 -10.895 1.00 95.56 87 THR A CA 1
ATOM 691 C C . THR A 1 87 ? -0.086 -6.570 -10.995 1.00 95.56 87 THR A C 1
ATOM 693 O O . THR A 1 87 ? -0.178 -7.111 -12.092 1.00 95.56 87 THR A O 1
ATOM 696 N N . TYR A 1 88 ? -0.135 -7.270 -9.853 1.00 90.19 88 TYR A N 1
ATOM 697 C CA . TYR A 1 88 ? 0.012 -8.727 -9.700 1.00 90.19 88 TYR A CA 1
ATOM 698 C C . TYR A 1 88 ? 1.413 -9.259 -10.031 1.00 90.19 88 TYR A C 1
ATOM 700 O O . TYR A 1 88 ? 1.938 -10.084 -9.276 1.00 90.19 88 TYR A O 1
ATOM 708 N N . ASP A 1 89 ? 2.024 -8.769 -11.107 1.00 94.06 89 ASP A N 1
ATOM 709 C CA . ASP A 1 89 ? 3.382 -9.132 -11.515 1.00 94.06 89 ASP A CA 1
ATOM 710 C C . ASP A 1 89 ? 4.438 -8.353 -10.735 1.00 94.06 89 ASP A C 1
ATOM 712 O O . ASP A 1 89 ? 5.504 -8.884 -10.439 1.00 94.06 89 ASP A O 1
ATOM 716 N N . GLU A 1 90 ? 4.125 -7.127 -10.324 1.00 95.69 90 GLU A N 1
ATOM 717 C CA . GLU A 1 90 ? 5.041 -6.231 -9.628 1.00 95.69 90 GLU A CA 1
ATOM 718 C C . GLU A 1 90 ? 4.362 -5.652 -8.396 1.00 95.69 90 GLU A C 1
ATOM 720 O O . GLU A 1 90 ? 3.141 -5.496 -8.346 1.00 95.69 90 GLU A O 1
ATOM 725 N N . THR A 1 91 ? 5.127 -5.398 -7.339 1.00 97.12 91 THR A N 1
ATOM 726 C CA . THR A 1 91 ? 4.600 -4.801 -6.110 1.00 97.12 91 THR A CA 1
ATOM 727 C C . THR A 1 91 ? 5.603 -3.829 -5.519 1.00 97.12 91 THR A C 1
ATOM 729 O O . THR A 1 91 ? 6.780 -4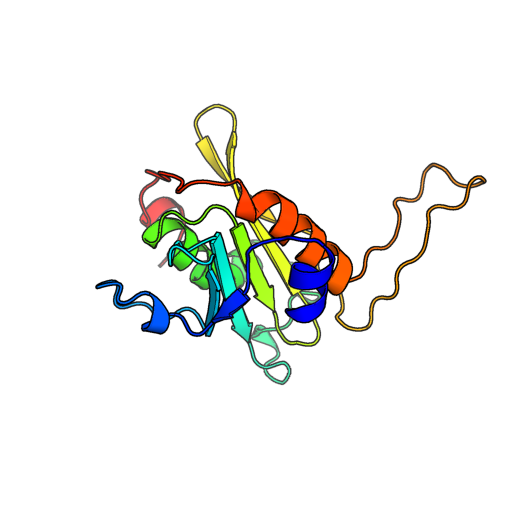.159 -5.373 1.00 97.12 91 THR A O 1
ATOM 732 N N . ILE A 1 92 ? 5.104 -2.663 -5.127 1.00 97.19 92 ILE A N 1
ATOM 733 C CA . ILE A 1 92 ? 5.833 -1.648 -4.375 1.00 97.19 92 ILE A CA 1
ATOM 734 C C . ILE A 1 92 ? 5.088 -1.368 -3.069 1.00 97.19 92 ILE A C 1
ATOM 736 O O . ILE A 1 92 ? 3.862 -1.238 -3.052 1.00 97.19 92 ILE A O 1
ATOM 740 N N . PHE A 1 93 ? 5.816 -1.329 -1.956 1.00 98.12 93 PHE A N 1
ATOM 741 C CA . PHE A 1 93 ? 5.264 -1.049 -0.631 1.00 98.12 93 PHE A CA 1
ATOM 742 C C . PHE A 1 93 ? 5.534 0.399 -0.248 1.00 98.12 93 PHE A C 1
ATOM 744 O O . PHE A 1 93 ? 6.598 0.926 -0.556 1.00 98.12 93 PHE A O 1
ATOM 751 N N . LEU A 1 94 ? 4.585 1.017 0.449 1.00 98.06 94 LEU A N 1
ATOM 752 C CA . LEU A 1 94 ? 4.582 2.432 0.802 1.00 98.06 94 LEU A CA 1
ATOM 753 C C . LEU A 1 94 ? 4.498 2.607 2.317 1.00 98.06 94 LEU A C 1
ATOM 755 O O . LEU A 1 94 ? 3.806 1.850 3.009 1.00 98.06 94 LEU A O 1
ATOM 759 N N . ARG A 1 95 ? 5.159 3.646 2.826 1.00 97.56 95 ARG A N 1
ATOM 760 C CA . ARG A 1 95 ? 5.078 4.074 4.223 1.00 97.56 95 ARG A CA 1
ATOM 761 C C . ARG A 1 95 ? 5.091 5.594 4.304 1.00 97.56 95 ARG A C 1
ATOM 763 O O . ARG A 1 95 ? 6.082 6.199 3.918 1.00 97.56 95 ARG A O 1
ATOM 770 N N . GLN A 1 96 ? 4.040 6.193 4.862 1.00 95.50 96 GLN A N 1
ATOM 771 C CA . GLN A 1 96 ? 4.075 7.608 5.242 1.00 95.50 96 GLN A CA 1
ATOM 772 C C . GLN A 1 96 ? 4.672 7.775 6.641 1.00 95.50 96 GLN A C 1
ATOM 774 O O . GLN A 1 96 ? 4.253 7.116 7.594 1.00 95.50 96 GLN A O 1
ATOM 779 N N . GLU A 1 97 ? 5.642 8.666 6.784 1.00 93.69 97 GLU A N 1
ATOM 780 C CA . GLU A 1 97 ? 6.362 8.888 8.035 1.00 93.69 97 GLU A CA 1
ATOM 781 C C . GLU A 1 97 ? 6.762 10.353 8.201 1.00 93.69 97 GLU A C 1
ATOM 783 O O . GLU A 1 97 ? 6.869 11.099 7.233 1.00 93.69 97 GLU A O 1
ATOM 788 N N . LEU A 1 98 ? 6.942 10.772 9.454 1.00 93.50 98 LEU A N 1
ATOM 789 C CA . LEU A 1 98 ? 7.361 12.127 9.793 1.00 93.50 98 LEU A CA 1
ATOM 790 C C . LEU A 1 98 ? 8.878 12.136 10.006 1.00 93.50 98 LEU A C 1
ATOM 792 O O . LEU A 1 98 ? 9.358 11.692 11.051 1.00 93.50 98 LEU A O 1
ATOM 796 N N . ILE A 1 99 ? 9.627 12.650 9.035 1.00 90.94 99 ILE A N 1
ATOM 797 C CA . ILE A 1 99 ? 11.090 12.738 9.065 1.00 90.94 99 ILE A CA 1
ATOM 798 C C . ILE A 1 99 ? 11.469 14.205 9.237 1.00 90.94 99 ILE A C 1
ATOM 800 O O . ILE A 1 99 ? 11.060 15.062 8.465 1.00 90.94 99 ILE A O 1
ATOM 804 N N . ASN A 1 100 ? 12.226 14.523 10.290 1.00 91.56 100 ASN A N 1
ATOM 805 C CA . ASN A 1 100 ? 12.671 15.895 10.580 1.00 91.56 100 ASN A CA 1
ATOM 806 C C . ASN A 1 100 ? 11.532 16.942 10.599 1.00 91.56 100 ASN A C 1
ATOM 808 O O . ASN A 1 100 ? 11.745 18.108 10.277 1.00 91.56 100 ASN A O 1
ATOM 812 N N . GLY A 1 101 ? 10.320 16.530 10.993 1.00 90.06 101 GLY A N 1
ATOM 813 C CA . GLY A 1 101 ? 9.137 17.397 11.037 1.00 90.06 101 GLY A CA 1
ATOM 814 C C . GLY A 1 101 ? 8.393 17.551 9.706 1.00 90.06 101 GLY A C 1
ATOM 815 O O . GLY A 1 101 ? 7.405 18.280 9.665 1.00 90.06 101 GLY A O 1
ATOM 816 N N . VAL A 1 102 ? 8.818 16.851 8.652 1.00 90.56 102 VAL A N 1
ATOM 817 C CA . VAL A 1 102 ? 8.182 16.838 7.330 1.00 90.56 102 VAL A CA 1
ATOM 818 C C . VAL A 1 102 ? 7.563 15.466 7.083 1.00 90.56 102 VAL A C 1
ATOM 820 O O . VAL A 1 102 ? 8.171 14.438 7.379 1.00 90.56 102 VAL A O 1
ATOM 823 N N . TRP A 1 103 ? 6.321 15.438 6.601 1.00 92.94 103 TRP A N 1
ATOM 824 C CA . TRP A 1 103 ? 5.701 14.187 6.176 1.00 92.94 103 TRP A CA 1
ATOM 825 C C . TRP A 1 103 ? 6.258 13.780 4.820 1.00 92.94 103 TRP A C 1
ATOM 827 O O . TRP A 1 103 ? 6.165 14.537 3.858 1.00 92.94 103 TRP A O 1
ATOM 837 N N . GLU A 1 104 ? 6.784 12.567 4.751 1.00 92.56 104 GLU A N 1
ATOM 838 C CA . GLU A 1 104 ? 7.342 11.966 3.546 1.00 92.56 104 GLU A CA 1
ATOM 839 C C . GLU A 1 104 ? 6.705 10.590 3.319 1.00 92.56 104 GLU A C 1
ATOM 841 O O . GLU A 1 104 ? 6.200 9.961 4.256 1.00 92.56 104 GLU A O 1
ATOM 846 N N . VAL A 1 105 ? 6.697 10.121 2.068 1.00 93.25 105 VAL A N 1
ATOM 847 C CA . VAL A 1 105 ? 6.376 8.726 1.742 1.00 93.25 105 VAL A CA 1
ATOM 848 C C . VAL A 1 105 ? 7.637 8.039 1.257 1.00 93.25 105 VAL A C 1
ATOM 850 O O . VAL A 1 105 ? 8.149 8.323 0.177 1.00 93.25 105 VAL A O 1
ATOM 853 N N . SER A 1 106 ? 8.089 7.085 2.057 1.00 94.50 106 SER A N 1
ATOM 854 C CA . SER A 1 106 ? 9.101 6.118 1.662 1.00 94.50 106 SER A CA 1
ATOM 855 C C . SER A 1 106 ? 8.446 4.984 0.882 1.00 94.50 106 SER A C 1
ATOM 857 O O . SER A 1 106 ? 7.342 4.538 1.215 1.00 94.50 106 SER A O 1
ATOM 859 N N . TYR A 1 107 ? 9.153 4.464 -0.116 1.00 95.00 107 TYR A N 1
ATOM 860 C CA . TYR A 1 107 ? 8.716 3.313 -0.895 1.00 95.00 107 TYR A CA 1
ATOM 861 C C . TYR A 1 107 ? 9.815 2.251 -1.002 1.00 95.00 107 TYR A C 1
ATOM 863 O O . TYR A 1 107 ? 11.007 2.546 -0.920 1.00 95.00 107 TYR A O 1
ATOM 871 N N . SER A 1 108 ? 9.421 0.985 -1.135 1.00 94.50 108 SER A N 1
ATOM 872 C CA . SER A 1 108 ? 10.361 -0.110 -1.394 1.00 94.50 108 SER A CA 1
ATOM 873 C C . SER A 1 108 ? 10.835 -0.097 -2.851 1.00 94.50 108 SER A C 1
ATOM 875 O O . SER A 1 108 ? 10.145 0.442 -3.706 1.00 94.50 108 SER A O 1
ATOM 877 N N . PRO A 1 109 ? 11.928 -0.790 -3.205 1.00 92.94 109 PRO A N 1
ATOM 878 C CA . PRO A 1 109 ? 12.139 -1.195 -4.592 1.00 92.94 109 PRO A CA 1
ATOM 879 C C . PRO A 1 109 ? 10.952 -2.014 -5.126 1.00 92.94 109 PRO A C 1
ATOM 881 O O . PRO A 1 109 ? 10.194 -2.605 -4.344 1.00 92.94 109 PRO A O 1
ATOM 884 N N . VAL A 1 110 ? 10.825 -2.092 -6.451 1.00 94.62 110 VAL A N 1
ATOM 885 C CA . VAL A 1 110 ? 9.846 -2.960 -7.114 1.00 94.62 110 VAL A CA 1
ATOM 886 C C . VAL A 1 110 ? 10.214 -4.423 -6.880 1.00 94.62 110 VAL A C 1
ATOM 888 O O . VAL A 1 110 ? 11.348 -4.844 -7.113 1.00 94.62 110 VAL A O 1
ATOM 891 N N . ILE A 1 111 ? 9.247 -5.217 -6.425 1.00 95.12 111 ILE A N 1
ATOM 892 C CA . ILE A 1 111 ? 9.422 -6.649 -6.188 1.00 95.12 111 ILE A CA 1
ATOM 893 C C . ILE A 1 111 ? 8.549 -7.415 -7.175 1.00 95.12 111 ILE A C 1
ATOM 895 O O . ILE A 1 111 ? 7.322 -7.326 -7.134 1.00 95.12 111 ILE A O 1
ATOM 899 N N . GLN A 1 112 ? 9.186 -8.224 -8.020 1.00 95.12 112 GLN A N 1
ATOM 900 C CA . GLN A 1 112 ? 8.484 -9.121 -8.936 1.00 95.12 112 GLN A CA 1
ATOM 901 C C . GLN A 1 112 ? 7.731 -10.201 -8.141 1.00 95.12 112 GLN A C 1
ATOM 903 O O . GLN A 1 112 ? 8.301 -10.820 -7.237 1.00 95.12 112 GLN A O 1
ATOM 908 N N . GLY A 1 113 ? 6.486 -10.500 -8.500 1.00 92.50 113 GLY A N 1
ATOM 909 C CA . GLY A 1 113 ? 5.650 -11.538 -7.891 1.00 92.50 113 GLY A CA 1
ATOM 910 C C . GLY A 1 113 ? 6.246 -12.943 -8.033 1.00 92.50 113 GLY A C 1
ATOM 911 O O . GLY A 1 113 ? 6.007 -13.819 -7.198 1.00 92.50 113 GLY A O 1
ATOM 912 N N . SER A 1 114 ? 7.097 -13.137 -9.044 1.00 93.38 114 SER A N 1
ATOM 913 C CA . SER A 1 114 ? 7.876 -14.357 -9.272 1.00 93.38 114 SER A CA 1
ATOM 914 C C . SER A 1 114 ? 9.146 -14.460 -8.409 1.00 93.38 114 SER A C 1
ATOM 916 O O . SER A 1 114 ? 9.748 -15.538 -8.343 1.00 93.38 114 SER A O 1
ATOM 918 N N . THR A 1 115 ? 9.543 -13.383 -7.714 1.00 93.81 115 THR A N 1
ATOM 919 C CA . THR A 1 115 ? 10.751 -13.331 -6.876 1.00 93.81 115 THR A CA 1
ATOM 920 C C . THR A 1 115 ? 10.720 -14.406 -5.796 1.00 93.81 115 THR A C 1
ATOM 922 O O . THR A 1 115 ? 9.808 -14.474 -4.965 1.00 93.81 115 THR A O 1
ATOM 925 N N . ARG A 1 116 ? 11.771 -15.229 -5.765 1.00 91.69 116 ARG A N 1
ATOM 926 C CA . ARG A 1 116 ? 12.001 -16.227 -4.717 1.00 91.69 116 ARG A CA 1
ATOM 927 C C . ARG A 1 116 ? 13.000 -15.695 -3.703 1.00 91.69 116 ARG A C 1
ATOM 929 O O . ARG A 1 116 ? 13.948 -15.005 -4.064 1.00 91.69 116 ARG A O 1
ATOM 936 N N . TYR A 1 117 ? 12.796 -16.064 -2.443 1.00 90.06 117 TYR A N 1
ATOM 937 C CA . TYR A 1 117 ? 13.736 -15.744 -1.377 1.00 90.06 117 TYR A CA 1
ATOM 938 C C . TYR A 1 117 ? 15.133 -16.296 -1.691 1.00 90.06 117 TYR A C 1
ATOM 940 O O . TYR A 1 117 ? 15.270 -17.486 -1.987 1.00 90.06 117 TYR A O 1
ATOM 948 N N . VAL A 1 118 ? 16.156 -15.449 -1.570 1.00 86.62 118 VAL A N 1
ATOM 949 C CA . VAL A 1 118 ? 17.564 -15.857 -1.623 1.00 86.62 118 VAL A CA 1
ATOM 950 C C . VAL A 1 118 ? 18.251 -15.365 -0.348 1.00 86.62 118 VAL A C 1
ATOM 952 O O . VAL A 1 118 ? 18.352 -14.152 -0.147 1.00 86.62 118 VAL A O 1
ATOM 955 N N . PRO A 1 119 ? 18.723 -16.273 0.525 1.00 82.06 119 PRO A N 1
ATOM 956 C CA . PRO A 1 119 ? 19.419 -15.879 1.741 1.00 82.06 119 PRO A CA 1
ATOM 957 C C . PRO A 1 119 ? 20.763 -15.230 1.410 1.00 82.06 119 PRO A C 1
ATOM 959 O O . PRO A 1 119 ? 21.448 -15.634 0.465 1.00 82.06 119 PRO A O 1
ATOM 962 N N . SER A 1 120 ? 21.180 -14.270 2.236 1.00 78.38 120 SER A N 1
ATOM 963 C CA . SER A 1 120 ? 22.549 -13.757 2.204 1.00 78.38 120 SER A CA 1
ATOM 964 C C . SER A 1 120 ? 23.524 -14.909 2.434 1.00 78.38 120 SER A C 1
ATOM 966 O O . SER A 1 120 ? 23.395 -15.671 3.396 1.00 78.38 120 SER A O 1
ATOM 968 N N . LYS A 1 121 ? 24.502 -15.065 1.539 1.00 76.19 121 LYS A N 1
ATOM 969 C CA . LYS A 1 121 ? 25.537 -16.084 1.718 1.00 76.19 121 LYS A CA 1
ATOM 970 C C . LYS A 1 121 ? 26.506 -15.622 2.811 1.00 76.19 121 LYS A C 1
ATOM 972 O O . LYS A 1 121 ? 26.944 -14.474 2.757 1.00 76.19 121 LYS A O 1
ATOM 977 N N . PRO A 1 122 ? 26.935 -16.508 3.728 1.00 67.69 122 PRO A N 1
ATOM 978 C CA . PRO A 1 122 ? 27.927 -16.167 4.754 1.00 67.69 122 PRO A CA 1
ATOM 979 C C . PRO A 1 122 ? 29.231 -15.614 4.163 1.00 67.69 122 PRO A C 1
ATOM 981 O O . PRO A 1 122 ? 29.921 -14.820 4.787 1.00 67.69 122 PRO A O 1
ATOM 984 N N . THR A 1 123 ? 29.559 -16.027 2.936 1.00 68.69 123 THR A N 1
ATOM 985 C CA . THR A 1 123 ? 30.774 -15.639 2.213 1.00 68.69 123 THR A CA 1
ATOM 986 C C . THR A 1 123 ? 30.655 -14.310 1.465 1.00 68.69 123 THR A C 1
ATOM 988 O O . THR A 1 123 ? 31.635 -13.879 0.869 1.00 68.69 123 THR A O 1
ATOM 991 N N . ASN A 1 124 ? 29.475 -13.681 1.431 1.00 58.16 124 ASN A N 1
ATOM 992 C CA . ASN A 1 124 ? 29.261 -12.415 0.734 1.00 58.16 124 ASN A CA 1
ATOM 993 C C . ASN A 1 124 ? 28.294 -11.523 1.530 1.00 58.16 124 ASN A C 1
ATOM 995 O O . ASN A 1 124 ? 27.135 -11.331 1.168 1.00 58.16 124 ASN A O 1
ATOM 999 N N . VAL A 1 125 ? 28.799 -11.001 2.652 1.00 59.19 125 VAL A N 1
ATOM 1000 C CA . VAL A 1 125 ? 28.068 -10.156 3.619 1.00 59.19 125 VAL A CA 1
ATOM 1001 C C . VAL A 1 125 ? 27.570 -8.842 2.991 1.00 59.19 125 VAL A C 1
ATOM 1003 O O . VAL A 1 125 ? 26.682 -8.196 3.532 1.00 59.19 125 VAL A O 1
ATOM 1006 N N . VAL A 1 126 ? 28.113 -8.457 1.830 1.00 61.53 126 VAL A N 1
ATOM 1007 C CA . VAL A 1 126 ? 27.785 -7.203 1.133 1.00 61.53 126 VAL A CA 1
ATOM 1008 C C . VAL A 1 126 ? 26.460 -7.289 0.362 1.00 61.53 126 VAL A C 1
ATOM 1010 O O . VAL A 1 126 ? 25.805 -6.270 0.167 1.00 61.53 126 VAL A O 1
ATOM 1013 N N . SER A 1 127 ? 26.018 -8.481 -0.058 1.00 67.56 127 SER A N 1
ATOM 1014 C CA . SER A 1 127 ? 24.739 -8.624 -0.768 1.00 67.56 127 SER A CA 1
ATOM 1015 C C . SER A 1 127 ? 23.576 -8.795 0.213 1.00 67.56 127 SER A C 1
ATOM 1017 O O . SER A 1 127 ? 23.471 -9.825 0.893 1.00 67.56 127 SER A O 1
ATOM 1019 N N . SER A 1 128 ? 22.682 -7.803 0.253 1.00 71.19 128 SER A N 1
ATOM 1020 C CA . SER A 1 128 ? 21.391 -7.896 0.941 1.00 71.19 128 SER A CA 1
ATOM 1021 C C . SER A 1 128 ? 20.601 -9.122 0.460 1.00 71.19 128 SER A C 1
ATOM 1023 O O . SER A 1 128 ? 20.723 -9.517 -0.704 1.00 71.19 128 SER A O 1
ATOM 1025 N N . PRO A 1 129 ? 19.803 -9.759 1.335 1.00 81.62 129 PRO A N 1
ATOM 1026 C CA . PRO A 1 129 ? 18.989 -10.898 0.933 1.00 81.62 129 PRO A CA 1
ATOM 1027 C C . PRO A 1 129 ? 17.930 -10.458 -0.083 1.00 81.62 129 PRO A C 1
ATOM 1029 O O . PRO A 1 129 ? 17.373 -9.366 0.023 1.00 81.62 129 PRO A O 1
ATOM 1032 N N . VAL A 1 130 ? 17.601 -11.336 -1.032 1.00 87.81 130 VAL A N 1
ATOM 1033 C CA . VAL A 1 130 ? 16.450 -11.125 -1.920 1.00 87.81 130 VAL A CA 1
ATOM 1034 C C . VAL A 1 130 ? 15.206 -11.605 -1.187 1.00 87.81 130 VAL A C 1
ATOM 1036 O O . VAL A 1 130 ? 15.146 -12.762 -0.768 1.00 87.81 130 VAL A O 1
ATOM 1039 N N . VAL A 1 131 ? 14.216 -10.731 -1.030 1.00 92.19 131 VAL A N 1
ATOM 1040 C CA . VAL A 1 131 ? 12.955 -11.022 -0.336 1.00 92.19 131 VAL A CA 1
ATOM 1041 C C . VAL A 1 131 ? 11.802 -11.141 -1.328 1.00 92.19 131 VAL A C 1
ATOM 1043 O O . VAL A 1 131 ? 11.721 -10.411 -2.309 1.00 92.19 131 VAL A O 1
ATOM 1046 N N . SER A 1 132 ? 10.907 -12.096 -1.083 1.00 94.88 132 SER A N 1
ATOM 1047 C CA . SER A 1 132 ? 9.700 -12.290 -1.897 1.00 94.88 132 SER A CA 1
ATOM 1048 C C . SER A 1 132 ? 8.559 -11.367 -1.460 1.00 94.88 132 SER A C 1
ATOM 1050 O O . SER A 1 132 ? 8.468 -11.002 -0.286 1.00 94.88 132 SER A O 1
ATOM 1052 N N . VAL A 1 133 ? 7.601 -11.105 -2.359 1.00 95.38 133 VAL A N 1
ATOM 1053 C CA . VAL A 1 133 ? 6.379 -10.326 -2.059 1.00 95.38 133 VAL A CA 1
ATOM 1054 C C . VAL A 1 133 ? 5.648 -10.860 -0.819 1.00 95.38 133 VAL A C 1
ATOM 1056 O O . VAL A 1 133 ? 5.209 -10.090 0.032 1.00 95.38 133 VAL A O 1
ATOM 1059 N N . LYS A 1 134 ? 5.571 -12.189 -0.653 1.00 94.56 134 LYS A N 1
ATOM 1060 C CA . LYS A 1 134 ? 4.934 -12.822 0.518 1.00 94.56 134 LYS A CA 1
ATOM 1061 C C . LYS A 1 134 ? 5.646 -12.480 1.830 1.00 94.56 134 LYS A C 1
ATOM 1063 O O . LYS A 1 134 ? 4.979 -12.259 2.837 1.00 94.56 134 LYS A O 1
ATOM 1068 N N . GLN A 1 135 ? 6.979 -12.443 1.827 1.00 94.56 135 GLN A N 1
ATOM 1069 C CA . GLN A 1 135 ? 7.761 -12.062 3.007 1.00 94.56 135 GLN A CA 1
ATOM 1070 C C . GLN A 1 135 ? 7.588 -10.579 3.325 1.00 94.56 135 GLN A C 1
ATOM 1072 O O . GLN A 1 135 ? 7.415 -10.235 4.490 1.00 94.56 135 GLN A O 1
ATOM 1077 N N . CYS A 1 136 ? 7.557 -9.719 2.306 1.00 96.44 136 CYS A N 1
ATOM 1078 C CA . CYS A 1 136 ? 7.299 -8.294 2.486 1.00 96.44 136 CYS A CA 1
ATOM 1079 C C . CYS A 1 136 ? 5.900 -8.037 3.054 1.00 96.44 136 CYS A C 1
ATOM 1081 O O . CYS A 1 136 ? 5.780 -7.321 4.042 1.00 96.44 136 CYS A O 1
ATOM 1083 N N . PHE A 1 137 ? 4.856 -8.693 2.532 1.00 97.25 137 PHE A N 1
ATOM 1084 C CA . PHE A 1 137 ? 3.518 -8.598 3.122 1.00 97.25 137 PHE A CA 1
ATOM 1085 C C . PHE A 1 137 ? 3.482 -9.080 4.570 1.00 97.25 137 PHE A C 1
ATOM 1087 O O . PHE A 1 137 ? 2.808 -8.463 5.386 1.00 97.25 137 PHE A O 1
ATOM 1094 N N . LEU A 1 138 ? 4.181 -10.170 4.900 1.00 96.81 138 LEU A N 1
ATOM 1095 C CA . LEU A 1 138 ? 4.249 -10.649 6.280 1.00 96.81 138 LEU A CA 1
ATOM 1096 C C . LEU A 1 138 ? 4.942 -9.634 7.197 1.00 96.81 138 LEU A C 1
ATOM 1098 O O . LEU A 1 138 ? 4.452 -9.363 8.290 1.00 96.81 138 LEU A O 1
ATOM 1102 N N . TYR A 1 139 ? 6.045 -9.046 6.736 1.00 96.44 139 TYR A N 1
ATOM 1103 C CA . TYR A 1 139 ? 6.776 -8.024 7.477 1.00 96.44 139 TYR A CA 1
ATOM 1104 C C . TYR A 1 139 ? 5.928 -6.765 7.700 1.00 96.44 139 TYR A C 1
ATOM 1106 O O . TYR A 1 139 ? 5.759 -6.333 8.839 1.00 96.44 139 TYR A O 1
ATOM 1114 N N . VAL A 1 140 ? 5.320 -6.225 6.638 1.00 97.56 140 VAL A N 1
ATOM 1115 C CA . VAL A 1 140 ? 4.430 -5.056 6.720 1.00 97.56 140 VAL A CA 1
ATOM 1116 C C . VAL A 1 140 ? 3.223 -5.351 7.606 1.00 97.56 140 VAL A C 1
ATOM 1118 O O . VAL A 1 140 ? 2.871 -4.515 8.426 1.00 97.56 140 VAL A O 1
ATOM 1121 N N . ALA A 1 141 ? 2.623 -6.540 7.515 1.00 97.50 141 ALA A N 1
ATOM 1122 C CA . ALA A 1 141 ? 1.522 -6.943 8.389 1.00 97.50 141 ALA A CA 1
ATOM 1123 C C . ALA A 1 141 ? 1.933 -6.950 9.874 1.00 97.50 141 ALA A C 1
ATOM 1125 O O . ALA A 1 141 ? 1.190 -6.449 10.718 1.00 97.50 141 ALA A O 1
ATOM 1126 N N . GLY A 1 142 ? 3.130 -7.456 10.188 1.00 97.44 142 GLY A N 1
ATOM 1127 C CA . GLY A 1 142 ? 3.678 -7.443 11.546 1.00 97.44 142 GLY A CA 1
ATOM 1128 C C . GLY A 1 142 ? 3.932 -6.034 12.092 1.00 97.44 142 GLY A C 1
ATOM 1129 O O . GLY A 1 142 ? 3.726 -5.794 13.277 1.00 97.44 142 GLY A O 1
ATOM 1130 N N . LEU A 1 143 ? 4.318 -5.079 11.242 1.00 97.25 143 LEU A N 1
ATOM 1131 C CA . LEU A 1 143 ? 4.431 -3.671 11.638 1.00 97.25 143 LEU A CA 1
ATOM 1132 C C . LEU A 1 143 ? 3.052 -3.009 11.783 1.00 97.25 143 LEU A C 1
ATOM 1134 O O . LEU A 1 143 ? 2.770 -2.334 12.773 1.00 97.25 143 LEU A O 1
ATOM 1138 N N . ALA A 1 144 ? 2.180 -3.221 10.800 1.00 97.62 144 ALA A N 1
ATOM 1139 C CA . ALA A 1 144 ? 0.897 -2.548 10.686 1.00 97.62 144 ALA A CA 1
ATOM 1140 C C . ALA A 1 144 ? -0.077 -2.940 11.799 1.00 97.62 144 ALA A C 1
ATOM 1142 O O . ALA A 1 144 ? -0.823 -2.086 12.265 1.00 97.62 144 ALA A O 1
ATOM 1143 N N . VAL A 1 145 ? -0.068 -4.192 12.272 1.00 97.00 145 VAL A N 1
ATOM 1144 C CA . VAL A 1 145 ? -0.999 -4.647 13.323 1.00 97.00 145 VAL A CA 1
ATOM 1145 C C . VAL A 1 145 ? -0.882 -3.813 14.608 1.00 97.00 145 VAL A C 1
ATOM 1147 O O . VAL A 1 145 ? -1.893 -3.522 15.250 1.00 97.00 145 VAL A O 1
ATOM 1150 N N . HIS A 1 146 ? 0.327 -3.349 14.931 1.00 95.50 146 HIS A N 1
ATOM 1151 C CA . HIS A 1 146 ? 0.613 -2.519 16.103 1.00 95.50 146 HIS A CA 1
ATOM 1152 C C . HIS A 1 146 ? 0.504 -1.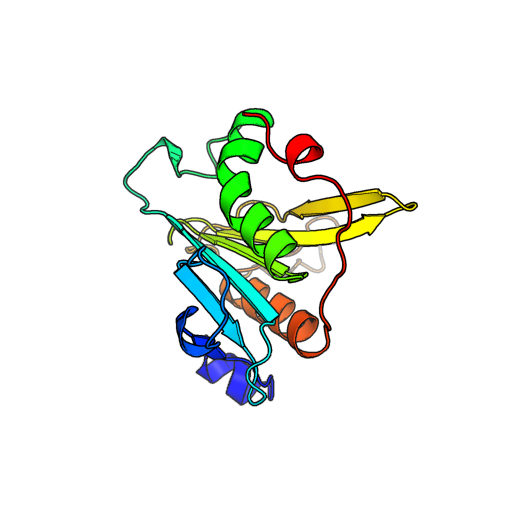013 15.831 1.00 95.50 146 HIS A C 1
ATOM 1154 O O . HIS A 1 146 ? 0.566 -0.214 16.763 1.00 95.50 146 HIS A O 1
ATOM 1160 N N . GLN A 1 147 ? 0.327 -0.615 14.572 1.00 96.50 147 GLN A N 1
ATOM 1161 C CA . GLN A 1 147 ? 0.301 0.781 14.169 1.00 96.50 147 GLN A CA 1
ATOM 1162 C C . GLN A 1 147 ? -1.107 1.378 14.303 1.00 96.50 147 GLN A C 1
ATOM 1164 O O . GLN A 1 147 ? -2.109 0.805 13.861 1.00 96.50 147 GLN A O 1
ATOM 1169 N N . GLY A 1 148 ? -1.177 2.555 14.926 1.00 93.62 148 GLY A N 1
ATOM 1170 C CA . GLY A 1 148 ? -2.377 3.389 14.962 1.00 93.62 148 GLY A CA 1
ATOM 1171 C C . GLY A 1 148 ? -2.474 4.329 13.753 1.00 93.62 148 GLY A C 1
ATOM 1172 O O . GLY A 1 148 ? -1.524 4.421 12.968 1.00 93.62 148 GLY A O 1
ATOM 1173 N N . PRO A 1 149 ? -3.593 5.060 13.613 1.00 94.88 149 PRO A N 1
ATOM 1174 C CA . PRO A 1 149 ? -3.738 6.074 12.578 1.00 94.88 149 PRO A CA 1
ATOM 1175 C C . PRO A 1 149 ? -2.645 7.146 12.656 1.00 94.88 149 PRO A C 1
ATOM 1177 O O . PRO A 1 149 ? -2.176 7.499 13.739 1.00 94.88 149 PRO A O 1
ATOM 1180 N N . VAL A 1 150 ? -2.267 7.686 11.503 1.00 94.81 150 VAL A N 1
ATOM 1181 C CA . VAL A 1 150 ? -1.257 8.742 11.357 1.00 94.81 150 VAL A CA 1
ATOM 1182 C C . VAL A 1 150 ? -1.882 10.016 10.808 1.00 94.81 150 VAL A C 1
ATOM 1184 O O . VAL A 1 150 ? -2.583 9.982 9.804 1.00 94.81 150 VAL A O 1
ATOM 1187 N N . ALA A 1 151 ? -1.604 11.148 11.451 1.00 90.50 151 ALA A N 1
ATOM 1188 C CA . ALA A 1 151 ? -2.150 12.447 11.067 1.00 90.50 151 ALA A CA 1
ATOM 1189 C C . ALA A 1 151 ? -1.189 13.191 10.128 1.00 90.50 151 ALA A C 1
ATOM 1191 O O . ALA A 1 151 ? -0.471 14.098 10.555 1.00 90.50 151 ALA A O 1
ATOM 1192 N N . ASN A 1 152 ? -1.164 12.794 8.853 1.00 89.81 152 ASN A N 1
ATOM 1193 C CA . ASN A 1 152 ? -0.456 13.557 7.827 1.00 89.81 152 ASN A CA 1
ATOM 1194 C C . ASN A 1 152 ? -1.236 14.839 7.507 1.00 89.81 152 ASN A C 1
ATOM 1196 O O . ASN A 1 152 ? -2.275 14.798 6.851 1.00 89.81 152 ASN A O 1
ATOM 1200 N N . ILE A 1 153 ? -0.727 15.964 8.014 1.00 86.31 153 ILE A N 1
ATOM 1201 C CA . ILE A 1 153 ? -1.342 17.295 7.906 1.00 86.31 153 ILE A CA 1
ATOM 1202 C C . ILE A 1 153 ? -0.912 18.072 6.659 1.00 86.31 153 ILE A C 1
ATOM 1204 O O . ILE A 1 153 ? -1.362 19.202 6.472 1.00 86.31 153 ILE A O 1
ATOM 1208 N N . THR A 1 154 ? -0.029 17.516 5.830 1.00 86.44 154 THR A N 1
ATOM 1209 C CA . THR A 1 154 ? 0.470 18.228 4.657 1.00 86.44 154 THR A CA 1
ATOM 1210 C C . THR A 1 154 ? -0.663 18.441 3.643 1.00 86.44 154 THR A C 1
ATOM 1212 O O . THR A 1 154 ? -1.406 17.501 3.356 1.00 86.44 154 THR A O 1
ATOM 1215 N N . PRO A 1 155 ? -0.850 19.650 3.089 1.00 85.31 155 PRO A N 1
ATOM 1216 C CA . PRO A 1 155 ? -1.893 19.908 2.101 1.00 85.31 155 PRO A CA 1
ATOM 1217 C C . PRO A 1 155 ? -1.801 18.981 0.883 1.00 85.31 155 PRO A C 1
ATOM 1219 O O . PRO A 1 155 ? -0.717 18.715 0.372 1.00 85.31 155 PRO A O 1
ATOM 1222 N N . LYS A 1 156 ? -2.948 18.524 0.363 1.00 80.88 156 LYS A N 1
ATOM 1223 C CA . LYS A 1 156 ? -2.991 17.642 -0.822 1.00 80.88 156 LYS A CA 1
ATOM 1224 C C . LYS A 1 156 ? -2.312 18.249 -2.049 1.00 80.88 156 LYS A C 1
ATOM 1226 O O . LYS A 1 156 ? -1.647 17.534 -2.784 1.00 80.88 156 LYS A O 1
ATOM 1231 N N . SER A 1 157 ? -2.434 19.562 -2.229 1.00 78.31 157 SER A N 1
ATOM 1232 C CA . SER A 1 157 ? -1.788 20.309 -3.315 1.00 78.31 157 SER A CA 1
ATOM 1233 C C . SER A 1 157 ? -0.258 20.272 -3.270 1.00 78.31 157 SER A C 1
ATOM 1235 O O . SER A 1 157 ? 0.383 20.623 -4.249 1.00 78.31 157 SER A O 1
ATOM 1237 N N . GLU A 1 158 ? 0.337 19.897 -2.135 1.00 76.44 158 GLU A N 1
ATOM 1238 C CA . GLU A 1 158 ? 1.789 19.721 -2.008 1.00 76.44 158 GLU A CA 1
ATOM 1239 C C . GLU A 1 158 ? 2.234 18.286 -2.343 1.00 76.44 158 GLU A C 1
ATOM 1241 O O . GLU A 1 158 ? 3.420 18.049 -2.542 1.00 76.44 158 GLU A O 1
ATOM 1246 N N . TRP A 1 159 ? 1.298 17.331 -2.417 1.00 71.81 159 TRP A N 1
ATOM 1247 C CA . TRP A 1 159 ? 1.565 15.913 -2.702 1.00 71.81 159 TRP A CA 1
ATOM 1248 C C . TRP A 1 159 ? 1.193 15.495 -4.120 1.00 71.81 159 TRP A C 1
ATOM 1250 O O . TRP A 1 159 ? 1.799 14.577 -4.669 1.00 71.81 159 TRP A O 1
ATOM 1260 N N . PHE A 1 160 ? 0.180 16.135 -4.695 1.00 70.56 160 PHE A N 1
ATOM 1261 C CA . PHE A 1 160 ? -0.390 15.763 -5.982 1.00 70.56 160 PHE A CA 1
ATOM 1262 C C . PHE A 1 160 ? -0.352 16.988 -6.894 1.00 70.56 160 PHE A C 1
ATOM 1264 O O . PHE A 1 160 ? -0.901 18.033 -6.545 1.00 70.56 160 PHE A O 1
ATOM 1271 N N . ILE A 1 161 ? 0.341 16.861 -8.025 1.00 58.09 161 ILE A N 1
ATOM 1272 C CA . ILE A 1 161 ? 0.357 17.874 -9.083 1.00 58.09 161 ILE A CA 1
ATOM 1273 C C . ILE A 1 161 ? -0.888 17.633 -9.946 1.00 58.09 161 ILE A C 1
ATOM 1275 O O . ILE A 1 161 ? -1.107 16.498 -10.375 1.00 58.09 161 ILE A O 1
ATOM 1279 N N . ASP A 1 162 ? -1.702 18.676 -10.129 1.00 49.16 162 ASP A N 1
ATOM 1280 C CA . ASP A 1 162 ? -2.882 18.677 -11.014 1.00 49.16 162 ASP A CA 1
ATOM 1281 C C . ASP A 1 162 ? -2.503 18.569 -12.503 1.00 49.16 162 ASP A C 1
ATOM 1283 O O . ASP A 1 162 ? -1.486 19.183 -12.910 1.00 49.16 162 ASP A O 1
#

Foldseek 3Di:
DQVVCVVVVQQKDKDWPVQLVDPDPDTFRIFIDGPVSDTQEGEHEAAQPDPLQDPVPDPDPVSVLVNCLRRVVVCQVRLYQKYWYYNLQKIKIWGWDQDPNATDIDIDPIAGQPWDWADDDPVCPPDDTGDHPVRVVVVSSVVRSPDDGHNNPDDSCVRDPD

Sequence (162 aa):
MGHIFEAQSIDLRFADFKCLGSPYTGVPDVILKNSNNELKVIGELKVPWIEQHKLADVDDEDELRQLLAQPINYMQSLNCMYGFLSTYDETIFLRQELINGVWEVSYSPVIQGSTRYVPSKPTNVVSSPVVSVKQCFLYVAGLAVHQGPVANITPKSEWFID

Secondary structure (DSSP, 8-state):
-HHHHHHTT---EEE-GGGG--------SEEEE-TT--EEEEEEE--TTSGGG-STT---HHHHHHHHHHHHHHHHHTT-SEEEEE-SSEEEEEEEEEETTEEEEEEPPPEETTPPPBPPPTT-TTSPPB--HHHHHHHHHHHHTT-------S-GGGT---

Organism: NCBI:txid1316194

pLDDT: mean 90.73, std 8.99, range [49.16, 98.62]